Protein AF-A0AAX3NXQ6-F1 (afdb_monomer_lite)

Foldseek 3Di:
DDDQLLQVCLVLCLDDDLLSVLLLLLLLCLQPVVVRPHPCVSLVVDDPVSVVSSVSNVVRCVVQPPVDVSSVVSNVSSCVVCVVVDDDDDDDPPPPPDDDDDDDDDDD

Structure (mmCIF, N/CA/C/O backbone):
data_AF-A0AAX3NXQ6-F1
#
_entry.id   AF-A0AAX3NXQ6-F1
#
loop_
_atom_site.group_PDB
_atom_site.id
_atom_site.type_symbol
_atom_site.label_atom_id
_atom_site.label_alt_id
_atom_site.label_comp_id
_atom_site.label_asym_id
_atom_site.label_entity_id
_atom_site.label_seq_id
_atom_site.pdbx_PDB_ins_code
_atom_site.Cartn_x
_atom_site.Cartn_y
_atom_site.Cartn_z
_atom_site.occupancy
_atom_site.B_iso_or_equiv
_atom_site.auth_seq_id
_atom_site.auth_comp_id
_atom_site.auth_asym_id
_atom_site.auth_atom_id
_atom_site.pdbx_PDB_model_num
ATOM 1 N N . MET A 1 1 ? -19.670 -3.347 9.614 1.00 55.97 1 MET A N 1
ATOM 2 C CA . MET A 1 1 ? -18.215 -3.512 9.829 1.00 55.97 1 MET A CA 1
ATOM 3 C C . MET A 1 1 ? -17.518 -2.827 8.667 1.00 55.97 1 MET A C 1
ATOM 5 O O . MET A 1 1 ? -18.063 -2.895 7.573 1.00 55.97 1 MET A O 1
ATOM 9 N N . LYS A 1 2 ? -16.410 -2.109 8.889 1.00 78.88 2 LYS A N 1
ATOM 10 C CA . LYS A 1 2 ? -15.648 -1.531 7.772 1.00 78.88 2 LYS A CA 1
ATOM 11 C C . LYS A 1 2 ? -14.851 -2.664 7.117 1.00 78.88 2 LYS A C 1
ATOM 13 O O . LYS A 1 2 ? -14.162 -3.386 7.828 1.00 78.88 2 LYS A O 1
ATOM 18 N N . GLU A 1 3 ? -15.026 -2.854 5.814 1.00 91.12 3 GLU A N 1
ATOM 19 C CA . GLU A 1 3 ? -14.300 -3.859 5.029 1.00 91.12 3 GLU A CA 1
ATOM 20 C C . GLU A 1 3 ? -12.817 -3.477 4.917 1.00 91.12 3 GLU A C 1
ATOM 22 O O . GLU A 1 3 ? -12.484 -2.285 4.916 1.00 91.12 3 GLU A O 1
ATOM 27 N N . SER A 1 4 ? -11.929 -4.475 4.863 1.00 97.50 4 SER A N 1
ATOM 28 C CA . SER A 1 4 ? -1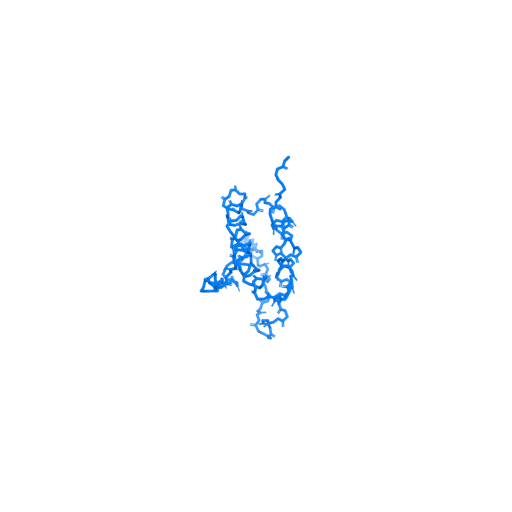0.496 -4.226 4.723 1.00 97.50 4 SER A CA 1
ATOM 29 C C . SER A 1 4 ? -10.212 -3.508 3.398 1.00 97.50 4 SER A C 1
ATOM 31 O O . SER A 1 4 ? -10.624 -3.990 2.341 1.00 97.50 4 SER A O 1
ATOM 33 N N . PRO A 1 5 ? -9.445 -2.403 3.392 1.00 98.12 5 PRO A N 1
ATOM 34 C CA . PRO A 1 5 ? -9.073 -1.728 2.153 1.00 98.12 5 PRO A CA 1
ATOM 35 C C . PRO A 1 5 ? -8.194 -2.602 1.250 1.00 98.12 5 PRO A C 1
ATOM 37 O O . PRO A 1 5 ? -8.140 -2.371 0.042 1.00 98.12 5 PRO A O 1
ATOM 40 N N . PHE A 1 6 ? -7.534 -3.626 1.803 1.00 98.31 6 PHE A N 1
ATOM 41 C CA . PHE A 1 6 ? -6.803 -4.613 1.012 1.00 98.31 6 PHE A CA 1
ATOM 42 C C . PHE A 1 6 ? -7.747 -5.473 0.165 1.00 98.31 6 PHE A C 1
ATOM 44 O O . PHE A 1 6 ? -7.386 -5.823 -0.958 1.00 98.31 6 PHE A O 1
ATOM 51 N N . LEU A 1 7 ? -8.961 -5.751 0.657 1.00 98.12 7 LEU A N 1
ATOM 52 C CA . LEU A 1 7 ? -10.021 -6.414 -0.101 1.00 98.12 7 LEU A CA 1
ATOM 53 C C . LEU A 1 7 ? -10.694 -5.442 -1.078 1.00 98.12 7 LEU A C 1
ATOM 55 O O . LEU A 1 7 ? -10.728 -5.713 -2.280 1.00 98.12 7 LEU A O 1
ATOM 59 N N . THR A 1 8 ? -11.140 -4.279 -0.592 1.00 98.12 8 THR A N 1
ATOM 60 C CA . THR A 1 8 ? -11.840 -3.257 -1.393 1.00 98.12 8 THR A CA 1
ATOM 61 C C . THR A 1 8 ? -11.053 -2.868 -2.647 1.00 98.12 8 THR A C 1
ATOM 63 O O . THR A 1 8 ? -11.584 -2.850 -3.761 1.00 98.12 8 THR A O 1
ATOM 66 N N . HIS A 1 9 ? -9.750 -2.615 -2.495 1.00 98.25 9 HIS A N 1
ATOM 67 C CA . HIS A 1 9 ? -8.886 -2.141 -3.580 1.00 98.25 9 HIS A CA 1
ATOM 68 C C . HIS A 1 9 ? -8.094 -3.265 -4.257 1.00 98.25 9 HIS A C 1
ATOM 70 O O . HIS A 1 9 ? -7.232 -2.990 -5.092 1.00 98.25 9 HIS A O 1
ATOM 76 N N . ARG A 1 10 ? -8.379 -4.542 -3.960 1.00 97.75 10 ARG A N 1
ATOM 77 C CA . ARG A 1 10 ? -7.609 -5.690 -4.476 1.00 97.75 10 ARG A CA 1
ATOM 78 C C . ARG A 1 10 ? -7.492 -5.690 -6.000 1.00 97.75 10 ARG A C 1
ATOM 80 O O . ARG A 1 10 ? -6.426 -5.961 -6.545 1.00 97.75 10 ARG A O 1
ATOM 87 N N . HIS A 1 11 ? -8.571 -5.335 -6.693 1.00 97.50 11 HIS A N 1
ATOM 88 C CA . HIS A 1 11 ? -8.604 -5.257 -8.155 1.00 97.50 11 HIS A CA 1
ATOM 89 C C . HIS A 1 11 ? -7.641 -4.195 -8.730 1.00 97.50 11 HIS A C 1
ATOM 91 O O . HIS A 1 11 ? -7.100 -4.385 -9.819 1.00 97.50 11 HIS A O 1
ATOM 97 N N . ILE A 1 12 ? -7.376 -3.111 -7.992 1.00 98.06 12 ILE A N 1
ATOM 98 C CA . ILE A 1 12 ? -6.367 -2.096 -8.329 1.00 98.06 12 ILE A CA 1
ATOM 99 C C . ILE A 1 12 ? -4.971 -2.637 -8.025 1.00 98.06 1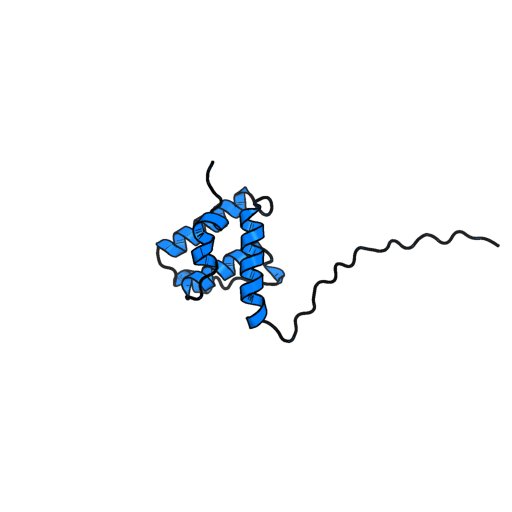2 ILE A C 1
ATOM 101 O O . ILE A 1 12 ? -4.094 -2.604 -8.885 1.00 98.06 12 ILE A O 1
ATOM 105 N N . LEU A 1 13 ? -4.773 -3.200 -6.830 1.00 97.81 13 LEU A N 1
ATOM 106 C CA . LEU A 1 13 ? -3.479 -3.711 -6.361 1.00 97.81 13 LEU A CA 1
ATOM 107 C C . LEU A 1 13 ? -2.907 -4.817 -7.263 1.00 97.81 13 LEU A C 1
ATOM 109 O O . LEU A 1 13 ? -1.687 -4.951 -7.400 1.00 97.81 13 LEU A O 1
ATOM 113 N N . LEU A 1 14 ? -3.771 -5.588 -7.924 1.00 96.81 14 LEU A N 1
ATOM 114 C CA . LEU A 1 14 ? -3.393 -6.666 -8.842 1.00 96.81 14 LEU A CA 1
ATOM 115 C C . LEU A 1 14 ? -3.288 -6.229 -10.320 1.00 96.81 14 LEU A C 1
ATOM 117 O O . LEU A 1 14 ? -2.972 -7.051 -11.174 1.00 96.81 14 LEU A O 1
ATOM 121 N N . ASN A 1 15 ? -3.454 -4.939 -10.633 1.00 95.44 15 ASN A N 1
ATOM 122 C CA . ASN A 1 15 ? -3.372 -4.413 -12.002 1.00 95.44 15 ASN A CA 1
ATOM 123 C C . ASN A 1 15 ? -1.931 -4.043 -12.440 1.00 95.44 15 ASN A C 1
ATOM 125 O O . ASN A 1 15 ? -1.026 -3.914 -11.619 1.00 95.44 15 ASN A O 1
ATOM 129 N N . GLY A 1 16 ? -1.677 -3.899 -13.741 1.00 91.19 16 GLY A N 1
ATOM 130 C CA . GLY A 1 16 ? -0.341 -3.708 -14.321 1.00 91.19 16 GLY A CA 1
ATOM 131 C C . GLY A 1 16 ? 0.080 -2.260 -14.602 1.00 91.19 16 GLY A C 1
ATOM 132 O O . GLY A 1 16 ? 1.181 -2.052 -15.101 1.00 91.19 16 GLY A O 1
ATOM 133 N N . TYR A 1 17 ? -0.760 -1.258 -14.328 1.00 93.25 17 TYR A N 1
ATOM 134 C CA . TYR A 1 17 ? -0.432 0.141 -14.633 1.00 93.25 17 TYR A CA 1
ATOM 135 C C . TYR A 1 17 ? 0.413 0.815 -13.538 1.00 93.25 17 TYR A C 1
ATOM 137 O O . TYR A 1 17 ? 0.516 0.336 -12.410 1.00 93.25 17 TYR A O 1
ATOM 145 N N . GLY A 1 18 ? 1.031 1.954 -13.870 1.00 93.00 18 GLY A N 1
ATOM 146 C CA . GLY A 1 18 ? 2.070 2.594 -13.053 1.00 93.00 18 GLY A CA 1
ATOM 147 C C . GLY A 1 18 ? 1.686 2.853 -11.592 1.00 93.00 18 GLY A C 1
ATOM 148 O O . GLY A 1 18 ? 2.443 2.473 -10.698 1.00 93.00 18 GLY A O 1
ATOM 149 N N . ALA A 1 19 ? 0.517 3.451 -11.345 1.00 96.31 19 ALA A N 1
ATOM 150 C CA . ALA A 1 19 ? 0.035 3.720 -9.990 1.00 96.31 19 ALA A CA 1
ATOM 151 C C . ALA A 1 19 ? -0.312 2.430 -9.220 1.00 96.31 19 ALA A C 1
ATOM 153 O O . ALA A 1 19 ? 0.087 2.291 -8.064 1.00 96.31 19 ALA A O 1
ATOM 154 N N . ALA A 1 20 ? -0.936 1.439 -9.870 1.00 96.62 20 ALA A N 1
ATOM 155 C CA . ALA A 1 20 ? -1.179 0.117 -9.285 1.00 96.62 20 ALA A CA 1
ATOM 156 C C . ALA A 1 20 ? 0.122 -0.593 -8.877 1.00 96.62 20 ALA A C 1
ATOM 158 O O . ALA A 1 20 ? 0.192 -1.183 -7.800 1.00 96.62 20 ALA A O 1
ATOM 159 N N . ILE A 1 21 ? 1.178 -0.490 -9.690 1.00 95.00 21 ILE A N 1
ATOM 160 C CA . ILE A 1 21 ? 2.502 -1.033 -9.357 1.00 95.00 21 ILE A CA 1
ATOM 161 C C . ILE A 1 21 ? 3.090 -0.332 -8.123 1.00 95.00 21 ILE A C 1
ATOM 163 O O . ILE A 1 21 ? 3.631 -1.007 -7.249 1.00 95.00 21 ILE A O 1
ATOM 167 N N . THR A 1 22 ? 2.972 0.996 -8.020 1.00 96.50 22 THR A N 1
ATOM 168 C CA . THR A 1 22 ? 3.425 1.746 -6.835 1.00 96.50 22 THR A CA 1
ATOM 169 C C . THR A 1 22 ? 2.679 1.290 -5.577 1.00 96.50 22 THR A C 1
ATOM 171 O O . THR A 1 22 ? 3.312 0.968 -4.571 1.00 96.50 22 THR A O 1
ATOM 174 N N . LEU A 1 23 ? 1.347 1.181 -5.642 1.00 97.88 23 LEU A N 1
ATOM 175 C CA . LEU A 1 23 ? 0.527 0.688 -4.529 1.00 97.88 23 LEU A CA 1
ATOM 176 C C . LEU A 1 23 ? 0.880 -0.756 -4.154 1.00 97.88 23 LEU A C 1
ATOM 178 O O . LEU A 1 23 ? 1.049 -1.062 -2.976 1.00 97.88 23 LEU A O 1
ATOM 182 N N . ARG A 1 24 ? 1.081 -1.635 -5.143 1.00 96.94 24 ARG A N 1
ATOM 183 C CA . ARG A 1 24 ? 1.556 -3.005 -4.911 1.00 96.94 24 ARG A CA 1
ATOM 184 C C . ARG A 1 24 ? 2.898 -3.022 -4.188 1.00 96.94 24 ARG A C 1
ATOM 186 O O . ARG A 1 24 ? 3.073 -3.830 -3.283 1.00 96.94 24 ARG A O 1
ATOM 193 N N . GLY A 1 25 ? 3.830 -2.147 -4.562 1.00 96.25 25 GLY A N 1
ATOM 194 C CA . GLY A 1 25 ? 5.123 -2.014 -3.890 1.00 96.25 25 GLY A CA 1
ATOM 195 C C . GLY A 1 25 ? 4.978 -1.680 -2.404 1.00 96.25 25 GLY A C 1
ATOM 196 O O . GLY A 1 25 ? 5.652 -2.284 -1.574 1.00 96.25 25 GLY A O 1
ATOM 197 N N . ILE A 1 26 ? 4.040 -0.793 -2.056 1.00 97.88 26 ILE A N 1
ATOM 198 C CA . ILE A 1 26 ? 3.709 -0.483 -0.657 1.00 97.88 26 ILE A CA 1
ATOM 199 C C . ILE A 1 26 ? 3.174 -1.733 0.052 1.00 97.88 26 ILE A C 1
ATOM 201 O O . ILE A 1 26 ? 3.700 -2.103 1.098 1.00 97.88 26 ILE A O 1
ATOM 205 N N . VAL A 1 27 ? 2.189 -2.427 -0.530 1.00 98.00 27 VAL A N 1
ATOM 206 C CA . VAL A 1 27 ? 1.611 -3.653 0.058 1.00 98.00 27 VAL A CA 1
ATOM 207 C C . VAL A 1 27 ? 2.674 -4.731 0.273 1.00 98.00 27 VAL A C 1
ATOM 209 O O . VAL A 1 27 ? 2.733 -5.330 1.343 1.00 98.00 27 VAL A O 1
ATOM 212 N N . LEU A 1 28 ? 3.550 -4.951 -0.709 1.00 97.25 28 LEU A N 1
ATOM 213 C CA . LEU A 1 28 ? 4.660 -5.897 -0.601 1.00 97.25 28 LEU A CA 1
ATOM 214 C C . LEU A 1 28 ? 5.651 -5.502 0.497 1.00 97.25 28 LEU A C 1
ATOM 216 O O . LEU A 1 28 ? 6.145 -6.373 1.212 1.00 97.25 28 LEU A O 1
ATOM 220 N N . SER A 1 29 ? 5.915 -4.205 0.664 1.00 97.12 29 SER A N 1
ATOM 221 C CA . SER A 1 29 ? 6.800 -3.723 1.721 1.00 97.12 29 SER A CA 1
ATOM 222 C C . SER A 1 29 ? 6.192 -3.857 3.116 1.00 97.12 29 SER A C 1
ATOM 224 O O . SER A 1 29 ? 6.937 -4.056 4.074 1.00 97.12 29 SER A O 1
ATOM 226 N N . LEU A 1 30 ? 4.866 -3.776 3.246 1.00 97.75 30 LEU A N 1
ATOM 227 C CA . LEU A 1 30 ? 4.166 -4.096 4.494 1.00 97.75 30 LEU A CA 1
ATOM 228 C C . LEU A 1 30 ? 4.201 -5.604 4.772 1.00 97.75 30 LEU A C 1
ATOM 230 O O . LEU A 1 30 ? 4.490 -6.009 5.890 1.00 97.75 30 LEU A O 1
ATOM 234 N N . TRP A 1 31 ? 3.969 -6.424 3.742 1.00 96.94 31 TRP A N 1
ATOM 235 C CA . TRP A 1 31 ? 3.963 -7.891 3.810 1.00 96.94 31 TRP A CA 1
ATOM 236 C C . TRP A 1 31 ? 5.331 -8.480 4.166 1.00 96.94 31 TRP A C 1
ATOM 238 O O . TRP A 1 31 ? 5.436 -9.393 4.980 1.00 96.94 31 TRP A O 1
ATOM 248 N N . ASN A 1 32 ? 6.396 -7.984 3.532 1.00 93.50 32 ASN A N 1
ATOM 249 C CA . ASN A 1 32 ? 7.758 -8.464 3.735 1.00 93.50 32 ASN A CA 1
ATOM 250 C C . ASN A 1 32 ? 8.786 -7.439 3.221 1.00 93.50 32 ASN A C 1
ATOM 252 O O . ASN A 1 32 ? 9.508 -7.674 2.246 1.00 93.50 32 ASN A O 1
ATOM 256 N N . GLY A 1 33 ? 8.881 -6.297 3.905 1.00 90.62 33 GLY A N 1
ATOM 257 C CA . GLY A 1 33 ? 9.732 -5.168 3.504 1.00 90.62 33 GLY A CA 1
ATOM 258 C C . GLY A 1 33 ? 11.223 -5.467 3.386 1.00 90.62 33 GLY A C 1
ATOM 259 O O . GLY A 1 33 ? 11.921 -4.797 2.632 1.00 90.62 33 GLY A O 1
ATOM 260 N N . ARG A 1 34 ? 11.722 -6.517 4.051 1.00 90.12 34 ARG A N 1
ATOM 261 C CA . ARG A 1 34 ? 13.118 -6.948 3.886 1.00 90.12 34 ARG A CA 1
ATOM 262 C C . ARG A 1 34 ? 13.383 -7.526 2.494 1.00 90.12 34 ARG A C 1
ATOM 264 O O . ARG A 1 34 ? 14.462 -7.322 1.948 1.00 90.12 34 ARG A O 1
ATOM 271 N N . ASN A 1 35 ? 12.412 -8.242 1.930 1.00 89.81 35 ASN A N 1
ATOM 272 C CA . ASN A 1 35 ? 12.525 -8.838 0.598 1.00 89.81 35 ASN A CA 1
ATOM 273 C C . ASN A 1 35 ? 11.950 -7.935 -0.500 1.00 89.81 35 ASN A C 1
ATOM 275 O O . ASN A 1 35 ? 12.281 -8.113 -1.678 1.00 89.81 35 ASN A O 1
ATOM 279 N N . TRP A 1 36 ? 11.101 -6.985 -0.118 1.00 92.31 36 TRP A N 1
ATOM 280 C CA . TRP A 1 36 ? 10.363 -6.116 -1.022 1.00 92.31 36 TRP A CA 1
ATOM 281 C C . TRP A 1 36 ? 10.387 -4.662 -0.534 1.00 92.31 36 TRP A C 1
ATOM 283 O O . TRP A 1 36 ? 9.368 -4.161 -0.065 1.00 92.31 36 TRP A O 1
ATOM 293 N N . PRO A 1 37 ? 11.533 -3.966 -0.613 1.00 91.56 37 PRO A N 1
ATOM 294 C CA . PRO A 1 37 ? 11.585 -2.555 -0.251 1.00 91.56 37 PRO A CA 1
ATOM 295 C C . PRO A 1 37 ? 10.705 -1.727 -1.198 1.00 91.56 37 PRO A C 1
ATOM 297 O O . PRO A 1 37 ? 10.764 -1.896 -2.417 1.00 91.56 37 PRO A O 1
ATOM 300 N N . ALA A 1 38 ? 9.898 -0.820 -0.643 1.00 88.75 38 ALA A N 1
ATOM 301 C CA . ALA A 1 38 ? 9.116 0.117 -1.442 1.00 88.75 38 ALA A CA 1
ATOM 302 C C . ALA A 1 38 ? 9.986 1.272 -1.967 1.00 88.75 38 ALA A C 1
ATOM 304 O O . ALA A 1 38 ? 10.726 1.903 -1.212 1.00 88.75 38 ALA A O 1
ATOM 305 N N . ASP A 1 39 ? 9.829 1.601 -3.250 1.00 91.31 39 ASP A N 1
ATOM 306 C CA . ASP A 1 39 ? 10.340 2.844 -3.830 1.00 91.31 39 ASP A CA 1
ATOM 307 C C . ASP A 1 39 ? 9.330 3.978 -3.600 1.00 91.31 39 ASP A C 1
ATOM 309 O O . ASP A 1 39 ? 8.396 4.185 -4.381 1.00 91.31 39 ASP A O 1
ATOM 313 N N . LEU A 1 40 ? 9.504 4.707 -2.495 1.00 93.31 40 LEU A N 1
ATOM 314 C CA . LEU A 1 40 ? 8.599 5.791 -2.107 1.00 93.31 40 LEU A CA 1
ATOM 315 C C . LEU A 1 40 ? 8.747 7.054 -2.968 1.00 93.31 40 LEU A C 1
ATOM 317 O O . LEU A 1 40 ? 7.862 7.906 -2.927 1.00 93.31 40 LEU A O 1
ATOM 321 N N . SER A 1 41 ? 9.797 7.176 -3.791 1.00 95.00 41 SER A N 1
ATOM 322 C CA . SER A 1 41 ? 9.931 8.315 -4.714 1.00 95.00 41 SER A CA 1
ATOM 323 C C . SER A 1 41 ? 8.772 8.376 -5.718 1.00 95.00 41 SER A C 1
ATOM 325 O O . SER A 1 41 ? 8.327 9.452 -6.117 1.00 95.00 41 SER A O 1
ATOM 327 N N . ARG A 1 42 ? 8.199 7.211 -6.048 1.00 93.50 42 ARG A N 1
ATOM 328 C CA . ARG A 1 42 ? 7.067 7.058 -6.970 1.00 93.50 42 ARG A CA 1
ATOM 329 C C . ARG A 1 42 ? 5.732 7.535 -6.408 1.00 93.50 42 ARG A C 1
ATOM 331 O O . ARG A 1 42 ? 4.782 7.671 -7.177 1.00 93.50 42 ARG A O 1
ATOM 338 N N . VAL A 1 43 ? 5.644 7.803 -5.104 1.00 94.56 43 VAL A N 1
ATOM 339 C CA . VAL A 1 43 ? 4.427 8.343 -4.476 1.00 94.56 43 VAL A CA 1
ATOM 340 C C . VAL A 1 43 ? 4.089 9.725 -5.039 1.00 94.56 43 VAL A C 1
ATOM 342 O O . VAL A 1 43 ? 2.915 10.024 -5.221 1.00 94.56 43 VAL A O 1
ATOM 345 N N . GLY A 1 44 ? 5.093 10.531 -5.408 1.00 95.12 44 GLY A N 1
ATOM 346 C CA . GLY A 1 44 ? 4.876 11.858 -5.999 1.00 95.12 44 GLY A CA 1
ATOM 347 C C . GLY A 1 44 ? 4.172 11.851 -7.363 1.00 95.12 44 GLY A C 1
ATOM 348 O O . GLY A 1 44 ? 3.722 12.899 -7.809 1.00 95.12 44 GLY A O 1
ATOM 349 N N . GLY A 1 45 ? 4.069 10.691 -8.023 1.00 94.31 45 GLY A N 1
ATOM 350 C CA . GLY A 1 45 ? 3.350 10.523 -9.290 1.00 94.31 45 GLY A CA 1
ATOM 351 C C . GLY A 1 45 ? 1.936 9.950 -9.153 1.00 94.31 45 GLY A C 1
ATOM 352 O O . GLY A 1 45 ? 1.316 9.655 -10.173 1.00 94.31 45 GLY A O 1
ATOM 353 N N . LEU A 1 46 ? 1.442 9.723 -7.932 1.00 97.19 46 LEU A N 1
ATOM 354 C CA . LEU A 1 46 ? 0.066 9.278 -7.711 1.00 97.19 46 LEU A CA 1
ATOM 355 C C . LEU A 1 46 ? -0.898 10.460 -7.852 1.00 97.19 46 LEU A C 1
ATOM 357 O O . LEU A 1 46 ? -0.632 11.546 -7.343 1.00 97.19 46 LEU A O 1
ATOM 361 N N . ASP A 1 47 ? -2.035 10.229 -8.505 1.00 97.69 47 ASP A N 1
ATOM 362 C CA . ASP A 1 47 ? -3.162 11.154 -8.420 1.00 97.69 47 ASP A CA 1
ATOM 363 C C . ASP A 1 47 ? -3.839 11.076 -7.038 1.00 97.69 47 ASP A C 1
ATOM 365 O O . ASP A 1 47 ? -3.506 10.241 -6.189 1.00 97.69 47 ASP A O 1
ATOM 369 N N . GLU A 1 48 ? -4.815 11.953 -6.816 1.00 98.19 48 GLU A N 1
ATOM 370 C CA . GLU A 1 48 ? -5.545 12.040 -5.552 1.00 98.19 48 GLU A CA 1
ATOM 371 C C . GLU A 1 48 ? -6.235 10.719 -5.170 1.00 98.19 48 GLU A C 1
ATOM 373 O O . GLU A 1 48 ? -6.212 10.322 -4.002 1.00 98.19 48 GLU A O 1
ATOM 378 N N . GLN A 1 49 ? -6.784 9.991 -6.148 1.00 98.00 49 GLN A N 1
ATOM 379 C CA . GLN A 1 49 ? -7.461 8.718 -5.909 1.00 98.00 49 GLN A CA 1
ATOM 380 C C . GLN A 1 49 ? -6.478 7.658 -5.401 1.00 98.00 49 GLN A C 1
ATOM 382 O O . GLN A 1 49 ? -6.711 7.034 -4.363 1.00 98.00 49 GLN A O 1
ATOM 387 N N . HIS A 1 50 ? -5.364 7.448 -6.101 1.00 98.56 50 HIS A N 1
ATOM 388 C CA . HIS A 1 50 ? -4.386 6.431 -5.722 1.00 98.56 50 HIS A CA 1
ATOM 389 C C . HIS A 1 50 ? -3.636 6.812 -4.447 1.00 98.56 50 HIS A C 1
ATOM 391 O O . HIS A 1 50 ? -3.325 5.940 -3.635 1.00 98.56 50 HIS A O 1
ATOM 397 N N . PHE A 1 51 ? -3.373 8.102 -4.234 1.00 98.44 51 PHE A N 1
ATOM 398 C CA . PHE A 1 51 ? -2.783 8.571 -2.988 1.00 98.44 51 PHE A CA 1
ATOM 399 C C . PHE A 1 51 ? -3.711 8.309 -1.794 1.00 98.44 51 PHE A C 1
ATOM 401 O O . PHE A 1 51 ? -3.255 7.806 -0.766 1.00 98.44 51 PHE A O 1
ATOM 408 N N . SER A 1 52 ? -5.017 8.551 -1.944 1.00 98.44 52 SER A N 1
ATOM 409 C CA . SER A 1 52 ? -6.010 8.230 -0.912 1.00 98.44 52 SER A CA 1
ATOM 410 C C . SER A 1 52 ? -6.024 6.734 -0.575 1.00 98.44 52 SER A C 1
ATOM 412 O O . SE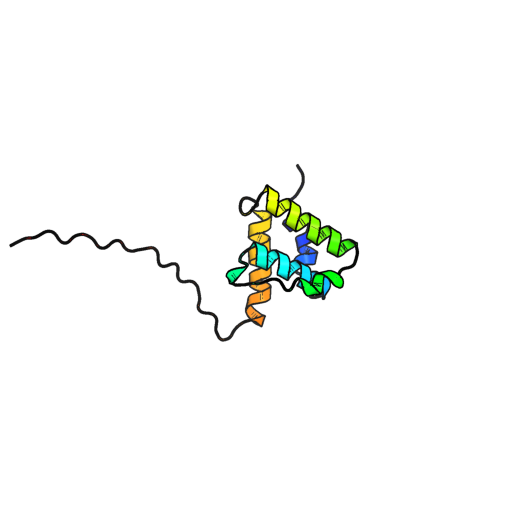R A 1 52 ? -5.977 6.366 0.600 1.00 98.44 52 SER A O 1
ATOM 414 N N . ILE A 1 53 ? -5.951 5.862 -1.591 1.00 98.50 53 ILE A N 1
ATOM 415 C CA . ILE A 1 53 ? -5.814 4.409 -1.393 1.00 98.50 53 ILE A CA 1
ATOM 416 C C . ILE A 1 53 ? -4.540 4.084 -0.601 1.00 98.50 53 ILE A C 1
ATOM 418 O O . ILE A 1 53 ? -4.595 3.315 0.357 1.00 98.50 53 ILE A O 1
ATOM 422 N N . ALA A 1 54 ? -3.393 4.678 -0.948 1.00 98.38 54 ALA A N 1
ATOM 423 C CA . ALA A 1 54 ? -2.138 4.446 -0.229 1.00 98.38 54 ALA A CA 1
ATOM 424 C C . ALA A 1 54 ? -2.257 4.799 1.263 1.00 98.38 54 ALA A C 1
ATOM 426 O O . ALA A 1 54 ? -1.858 4.010 2.125 1.00 98.38 54 ALA A O 1
ATOM 427 N N . VAL A 1 55 ? -2.841 5.960 1.572 1.00 98.44 55 VAL A N 1
ATOM 428 C CA . VAL A 1 55 ? -3.073 6.410 2.951 1.00 98.44 55 VAL A CA 1
ATOM 429 C C . VAL A 1 55 ? -4.031 5.470 3.679 1.00 98.44 55 VAL A C 1
ATOM 431 O O . VAL A 1 55 ? -3.780 5.133 4.839 1.00 98.44 55 VAL A O 1
ATOM 434 N N . GLU A 1 56 ? -5.092 5.003 3.021 1.00 98.31 56 GLU A N 1
ATOM 435 C CA . GLU A 1 56 ? -6.058 4.083 3.618 1.00 98.31 56 GLU A CA 1
ATOM 436 C C . GLU A 1 56 ? -5.417 2.735 3.980 1.00 98.31 56 GLU A C 1
ATOM 438 O O . GLU A 1 56 ? -5.574 2.271 5.112 1.00 98.31 56 GLU A O 1
ATOM 443 N N . LEU A 1 57 ? -4.636 2.146 3.068 1.00 98.50 57 LEU A N 1
ATOM 444 C CA . LEU A 1 57 ? -3.919 0.885 3.295 1.00 98.50 57 LEU A CA 1
ATOM 445 C C . LEU A 1 57 ? -2.935 1.001 4.467 1.00 98.50 57 LEU A C 1
ATOM 447 O O . LEU A 1 57 ? -2.935 0.157 5.365 1.00 98.50 57 LEU A O 1
ATOM 451 N N . LEU A 1 58 ? -2.124 2.066 4.491 1.00 98.44 58 LEU A N 1
ATOM 452 C CA . LEU A 1 58 ? -1.155 2.323 5.563 1.00 98.44 58 LEU A CA 1
ATOM 453 C C . LEU A 1 58 ? -1.846 2.541 6.912 1.00 98.44 58 LEU A C 1
ATOM 455 O O . LEU A 1 58 ? -1.418 1.996 7.931 1.00 98.44 58 LEU A O 1
ATOM 459 N N . THR A 1 59 ? -2.929 3.318 6.922 1.00 98.44 59 THR A N 1
ATOM 460 C CA . THR A 1 59 ? -3.711 3.590 8.134 1.00 98.44 59 THR A CA 1
ATOM 461 C C . THR A 1 59 ? -4.328 2.310 8.682 1.00 98.44 59 THR A C 1
ATOM 463 O O . THR A 1 59 ? -4.255 2.055 9.883 1.00 98.44 59 THR A O 1
ATOM 466 N N . TRP A 1 60 ? -4.897 1.475 7.813 1.00 98.44 60 TRP A N 1
ATOM 467 C CA . TRP A 1 60 ? -5.508 0.217 8.221 1.00 98.44 60 TRP A CA 1
ATOM 468 C C . TRP A 1 60 ? -4.482 -0.784 8.742 1.00 98.44 60 TRP A C 1
ATOM 470 O O . TRP A 1 60 ? -4.691 -1.369 9.806 1.00 98.44 60 TRP A O 1
ATOM 480 N N . TYR A 1 61 ? -3.350 -0.928 8.049 1.00 98.31 61 TYR A N 1
ATOM 481 C CA . TYR A 1 61 ? -2.260 -1.794 8.489 1.00 98.31 61 TYR A CA 1
ATOM 482 C C . TYR A 1 61 ? -1.684 -1.351 9.835 1.00 98.31 61 TYR A C 1
ATOM 484 O O . TYR A 1 61 ? -1.418 -2.185 10.691 1.00 98.31 61 TYR A O 1
ATOM 492 N N . ARG A 1 62 ? -1.553 -0.043 10.084 1.00 98.12 62 ARG A N 1
ATOM 493 C CA . ARG A 1 62 ? -1.125 0.468 11.395 1.00 98.12 62 ARG A CA 1
ATOM 494 C C . ARG A 1 62 ? -2.037 0.002 12.539 1.00 98.12 62 ARG A C 1
ATOM 496 O O . ARG A 1 62 ? -1.551 -0.169 13.653 1.00 98.12 62 ARG A O 1
ATOM 503 N N . LEU A 1 63 ? -3.336 -0.156 12.283 1.00 97.50 63 LEU A N 1
ATOM 504 C CA . LEU A 1 63 ? -4.329 -0.534 13.292 1.00 97.50 63 LEU A CA 1
ATOM 505 C C . LEU A 1 63 ? -4.459 -2.052 13.471 1.00 97.50 63 LEU A C 1
ATOM 507 O O . LEU A 1 63 ? -4.625 -2.511 14.598 1.00 97.50 63 LEU A O 1
ATOM 511 N N . HIS A 1 64 ? -4.388 -2.821 12.382 1.00 97.25 64 HIS A N 1
ATOM 512 C CA . HIS A 1 64 ? -4.690 -4.260 12.393 1.00 97.25 64 HIS A CA 1
ATOM 513 C C . HIS A 1 64 ? -3.453 -5.145 12.181 1.00 97.25 64 HIS A C 1
ATOM 515 O O . HIS A 1 64 ? -3.417 -6.280 12.656 1.00 97.25 64 HIS A O 1
ATOM 521 N N . GLY A 1 65 ? -2.422 -4.626 11.511 1.00 96.31 65 GLY A N 1
ATOM 522 C CA . GLY A 1 65 ? -1.208 -5.356 11.158 1.00 96.31 65 GLY A CA 1
ATOM 523 C C . GLY A 1 65 ? -1.500 -6.640 10.382 1.00 96.31 65 GLY A C 1
ATOM 524 O O . GLY A 1 65 ? -2.430 -6.711 9.580 1.00 96.31 65 GLY A O 1
ATOM 525 N N . GLU A 1 66 ? -0.722 -7.681 10.670 1.00 96.88 66 GLU A N 1
ATOM 526 C CA . GLU A 1 66 ? -0.873 -9.019 10.080 1.00 96.88 66 GLU A CA 1
ATOM 527 C C . GLU A 1 66 ? -2.116 -9.788 10.581 1.00 96.88 66 GLU A C 1
ATOM 529 O O . GLU A 1 66 ? -2.393 -10.880 10.090 1.00 96.88 66 GLU A O 1
ATOM 534 N N . ASN A 1 67 ? -2.893 -9.241 11.531 1.00 97.19 67 ASN A N 1
ATOM 535 C CA . ASN A 1 67 ? -4.140 -9.873 11.987 1.00 97.19 67 ASN A CA 1
ATOM 536 C C . ASN A 1 67 ? -5.296 -9.711 10.985 1.00 97.19 67 ASN A C 1
ATOM 538 O O . ASN A 1 67 ? -6.359 -10.293 11.189 1.00 97.19 67 ASN A O 1
ATOM 542 N N . ASP A 1 68 ? -5.113 -8.913 9.930 1.00 97.56 68 ASP A N 1
ATOM 543 C CA . ASP A 1 68 ? -6.082 -8.765 8.850 1.00 97.56 68 ASP A CA 1
ATOM 544 C C . ASP A 1 68 ? -5.916 -9.900 7.811 1.00 97.56 68 ASP A C 1
ATOM 546 O O . ASP A 1 68 ? -4.932 -9.909 7.062 1.00 97.56 68 ASP A O 1
ATOM 550 N N . PRO A 1 69 ? -6.857 -10.861 7.719 1.00 97.38 69 PRO A N 1
ATOM 551 C CA . PRO A 1 69 ? -6.755 -11.956 6.757 1.00 97.38 69 PRO A CA 1
ATOM 552 C C . PRO A 1 69 ? -6.781 -11.472 5.299 1.00 97.38 69 PRO A C 1
ATOM 554 O O . PRO A 1 69 ? -6.085 -12.053 4.461 1.00 97.38 69 PRO A O 1
ATOM 557 N N . ASP A 1 70 ? -7.491 -10.383 4.997 1.00 98.25 70 ASP A N 1
ATOM 558 C CA . ASP A 1 70 ? -7.592 -9.832 3.643 1.00 98.25 70 ASP A CA 1
ATOM 559 C C . ASP A 1 70 ? -6.281 -9.179 3.208 1.00 98.25 70 ASP A C 1
ATOM 561 O O . ASP A 1 70 ? -5.855 -9.326 2.055 1.00 98.25 70 ASP A O 1
ATOM 565 N N . PHE A 1 71 ? -5.595 -8.506 4.139 1.00 98.38 71 PHE A N 1
ATOM 566 C CA . PHE A 1 71 ? -4.213 -8.077 3.934 1.00 98.38 71 PHE A CA 1
ATOM 567 C C . PHE A 1 71 ? -3.338 -9.281 3.612 1.00 98.38 71 PHE A C 1
ATOM 569 O O . PHE A 1 71 ? -2.600 -9.252 2.623 1.00 98.38 71 PHE A O 1
ATOM 576 N N . MET A 1 72 ? -3.446 -10.352 4.404 1.00 98.25 72 MET A N 1
ATOM 577 C CA . MET A 1 72 ? -2.552 -11.484 4.234 1.00 98.25 72 MET A CA 1
ATOM 578 C C . MET A 1 72 ? -2.756 -12.192 2.885 1.00 98.25 72 MET A C 1
ATOM 580 O O . MET A 1 72 ? -1.794 -12.564 2.207 1.00 98.25 72 MET A O 1
ATOM 584 N N . ASP A 1 73 ? -4.005 -12.343 2.451 1.00 98.12 73 ASP A N 1
ATOM 585 C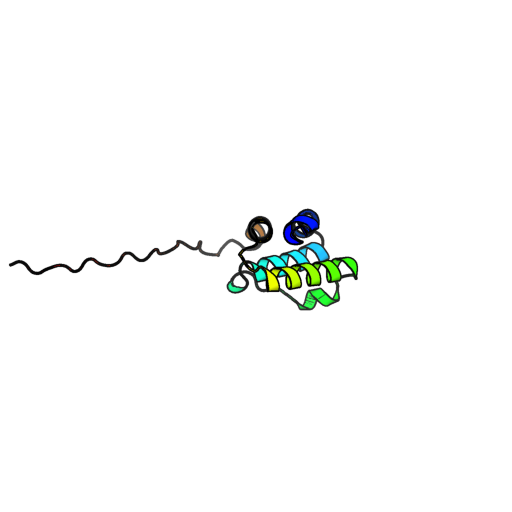 CA . ASP A 1 73 ? -4.334 -12.900 1.138 1.00 98.12 73 ASP A CA 1
ATOM 586 C C . ASP A 1 73 ? -3.925 -11.986 -0.015 1.00 98.12 73 ASP A C 1
ATOM 588 O O . ASP A 1 73 ? -3.543 -12.467 -1.088 1.00 98.12 73 ASP A O 1
ATOM 592 N N . THR A 1 74 ? -4.017 -10.672 0.175 1.00 98.25 74 THR A N 1
ATOM 593 C CA . THR A 1 74 ? -3.635 -9.692 -0.846 1.00 98.25 74 THR A CA 1
ATOM 594 C C . THR A 1 74 ? -2.119 -9.614 -0.986 1.00 98.25 74 THR A C 1
ATOM 596 O O . THR A 1 74 ? -1.615 -9.617 -2.107 1.00 98.25 74 THR A O 1
ATOM 599 N N . GLY A 1 75 ? -1.375 -9.647 0.124 1.00 97.75 75 GLY A N 1
ATOM 600 C CA . GLY A 1 75 ? 0.087 -9.702 0.138 1.00 97.75 75 GLY A CA 1
ATOM 601 C C . GLY A 1 75 ? 0.632 -10.912 -0.622 1.00 97.75 75 GLY A C 1
ATOM 602 O O . GLY A 1 75 ? 1.471 -10.747 -1.508 1.00 97.75 75 GLY A O 1
ATOM 603 N N . ARG A 1 76 ? 0.072 -12.109 -0.384 1.00 97.25 76 ARG A N 1
ATOM 604 C CA . ARG A 1 76 ? 0.398 -13.326 -1.155 1.00 97.25 76 ARG A CA 1
ATOM 605 C C . ARG A 1 76 ? 0.148 -13.166 -2.654 1.00 97.25 76 ARG A C 1
ATOM 607 O O . ARG A 1 76 ? 0.990 -13.558 -3.458 1.00 97.25 76 ARG A O 1
ATOM 614 N N . ALA A 1 77 ? -0.993 -12.595 -3.043 1.00 96.94 77 ALA A N 1
ATOM 615 C CA . ALA A 1 77 ? -1.322 -12.393 -4.454 1.00 96.94 77 ALA A CA 1
ATOM 616 C C . ALA A 1 77 ? -0.380 -11.380 -5.128 1.00 96.94 77 ALA A C 1
ATOM 618 O O . ALA A 1 77 ? 0.088 -11.611 -6.242 1.00 96.94 77 ALA A O 1
ATOM 619 N N . CYS A 1 78 ? -0.041 -10.294 -4.432 1.00 96.19 78 CYS A N 1
ATOM 620 C CA . CYS A 1 78 ? 0.958 -9.331 -4.883 1.00 96.19 78 CYS A CA 1
ATOM 621 C C . CYS A 1 78 ? 2.343 -9.978 -5.047 1.00 96.19 78 CYS A C 1
ATOM 623 O O . CYS A 1 78 ? 3.024 -9.710 -6.037 1.00 96.19 78 CYS A O 1
ATOM 625 N N . GLU A 1 79 ? 2.755 -10.841 -4.113 1.00 94.69 79 GLU A N 1
ATOM 626 C CA . GLU A 1 79 ? 4.040 -11.549 -4.170 1.00 94.69 79 GLU A CA 1
ATOM 627 C C . GLU A 1 79 ? 4.082 -12.530 -5.346 1.00 94.69 79 GLU A C 1
ATOM 629 O O . GLU A 1 79 ? 5.056 -12.538 -6.100 1.00 94.69 79 GLU A O 1
ATOM 634 N N . ALA A 1 80 ? 2.999 -13.275 -5.584 1.00 93.25 80 ALA A N 1
ATOM 635 C CA . ALA A 1 80 ? 2.872 -14.163 -6.738 1.00 93.25 80 ALA A CA 1
ATOM 636 C C . ALA A 1 80 ? 3.016 -13.422 -8.080 1.00 93.25 80 ALA A C 1
ATOM 638 O O . ALA A 1 80 ? 3.632 -13.951 -9.003 1.00 93.25 80 ALA A O 1
ATOM 639 N N . LEU A 1 81 ? 2.511 -12.186 -8.184 1.00 90.12 81 LEU A N 1
ATOM 640 C CA . LEU A 1 81 ? 2.685 -11.346 -9.377 1.00 90.12 81 LEU A CA 1
ATOM 641 C C . LEU A 1 81 ? 4.105 -10.785 -9.525 1.00 90.12 81 LEU A C 1
ATOM 643 O O . LEU A 1 81 ? 4.545 -10.519 -10.641 1.00 90.12 81 LEU A O 1
ATOM 647 N N . ALA A 1 82 ? 4.813 -10.564 -8.418 1.00 84.75 82 ALA A N 1
ATOM 648 C CA . ALA A 1 82 ? 6.135 -9.946 -8.425 1.00 84.75 82 ALA A CA 1
ATOM 649 C C . ALA A 1 82 ? 7.280 -10.964 -8.593 1.00 84.75 82 ALA A C 1
ATOM 651 O O . ALA A 1 82 ? 8.331 -10.622 -9.132 1.00 84.75 82 ALA A O 1
ATOM 652 N N . LEU A 1 83 ? 7.087 -12.220 -8.176 1.00 73.81 83 LEU A N 1
ATOM 653 C CA . LEU A 1 83 ? 8.087 -13.293 -8.263 1.00 73.81 83 LEU A CA 1
ATOM 654 C C . LEU A 1 83 ? 8.641 -13.550 -9.683 1.00 73.81 83 LEU A C 1
ATOM 656 O O . LEU A 1 83 ? 9.865 -13.660 -9.805 1.00 73.81 83 LEU A O 1
ATOM 660 N N . PRO A 1 84 ? 7.826 -13.594 -10.759 1.00 63.47 84 PRO A N 1
ATOM 661 C CA . PRO A 1 84 ? 8.327 -13.825 -12.118 1.00 63.47 84 PRO A CA 1
ATOM 662 C C . PRO A 1 84 ? 9.267 -12.729 -12.636 1.00 63.47 84 PRO A C 1
ATOM 664 O O . PRO A 1 84 ? 10.041 -12.974 -13.553 1.00 63.47 84 PRO A O 1
ATOM 667 N N . LEU A 1 85 ? 9.217 -11.527 -12.051 1.00 59.69 85 LEU A N 1
ATOM 668 C CA . LEU A 1 85 ? 10.027 -10.379 -12.467 1.00 59.69 85 LEU A CA 1
ATOM 669 C C . LEU A 1 85 ? 11.376 -10.293 -11.729 1.00 59.69 85 LEU A C 1
ATOM 671 O O . LEU A 1 85 ? 12.200 -9.449 -12.071 1.00 59.69 85 LEU A O 1
ATOM 675 N N . VAL A 1 86 ? 11.604 -11.132 -10.709 1.00 58.38 86 VAL A N 1
ATOM 676 C CA . VAL A 1 86 ? 12.729 -10.993 -9.760 1.00 58.38 86 VAL A CA 1
ATOM 677 C C . VAL A 1 86 ? 13.713 -12.178 -9.782 1.00 58.38 86 VAL A C 1
ATOM 679 O O . VAL A 1 86 ? 14.787 -12.089 -9.187 1.00 58.38 86 VAL A O 1
ATOM 682 N N . LEU A 1 87 ? 13.418 -13.285 -10.474 1.00 55.16 87 LEU A N 1
ATOM 683 C CA . LEU A 1 87 ? 14.284 -14.476 -10.488 1.00 55.16 87 LEU A CA 1
ATOM 684 C C . LEU A 1 87 ? 15.058 -14.649 -11.805 1.00 55.16 87 LEU A C 1
ATOM 686 O O . LEU A 1 87 ? 14.470 -14.584 -12.880 1.00 55.16 87 LEU A O 1
ATOM 690 N N . PRO A 1 88 ? 16.380 -14.914 -11.697 1.00 44.44 88 PRO A N 1
ATOM 691 C CA . PRO A 1 88 ? 16.787 -16.310 -11.515 1.00 44.44 88 PRO A CA 1
ATOM 692 C C . PRO A 1 88 ? 17.500 -16.663 -10.192 1.00 44.44 88 PRO A C 1
ATOM 694 O O . PRO A 1 88 ? 17.781 -17.840 -9.977 1.00 44.44 88 PRO A O 1
ATOM 697 N N . HIS A 1 89 ? 17.773 -15.731 -9.266 1.00 48.97 89 HIS A N 1
ATOM 698 C CA . HIS A 1 89 ? 18.582 -16.028 -8.059 1.00 48.97 89 HIS A CA 1
ATOM 699 C C . HIS A 1 89 ? 18.035 -15.466 -6.729 1.00 48.97 89 HIS A C 1
ATOM 701 O O . HIS A 1 89 ? 18.694 -14.677 -6.058 1.00 48.97 89 HIS A O 1
ATOM 707 N N . ARG A 1 90 ? 16.865 -15.916 -6.265 1.00 53.31 90 ARG A N 1
ATOM 708 C CA . ARG A 1 90 ? 16.505 -15.840 -4.836 1.00 53.31 90 ARG A CA 1
ATOM 709 C C . ARG A 1 90 ? 16.298 -17.245 -4.307 1.00 53.31 90 ARG A C 1
ATOM 711 O O . ARG A 1 90 ? 15.496 -18.004 -4.844 1.00 53.31 90 ARG A O 1
ATOM 718 N N . GLN A 1 91 ? 17.041 -17.579 -3.256 1.00 45.25 91 GLN A N 1
ATOM 719 C CA . GLN A 1 91 ? 16.880 -18.854 -2.578 1.00 45.25 91 GLN A CA 1
ATOM 720 C C . GLN A 1 91 ? 15.534 -18.912 -1.842 1.00 45.25 91 GLN A C 1
ATOM 722 O O . GLN A 1 91 ? 15.148 -17.931 -1.197 1.00 45.25 91 GLN A O 1
ATOM 727 N N . PRO A 1 92 ? 14.823 -20.049 -1.911 1.00 42.59 92 PRO A N 1
ATOM 728 C CA . PRO A 1 92 ? 13.599 -20.245 -1.159 1.00 42.59 92 PRO A CA 1
ATOM 729 C C . PRO A 1 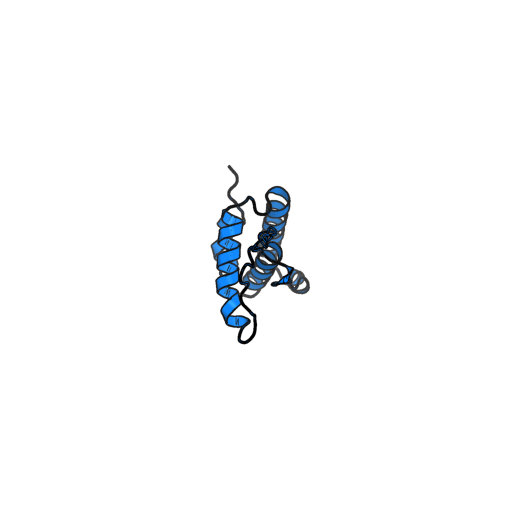92 ? 13.907 -20.333 0.338 1.00 42.59 92 PRO A C 1
ATOM 731 O O . PRO A 1 92 ? 14.868 -20.967 0.773 1.00 42.59 92 PRO A O 1
ATOM 734 N N . ARG A 1 93 ? 13.046 -19.710 1.144 1.00 49.28 93 ARG A N 1
ATOM 735 C CA . ARG A 1 93 ? 13.061 -19.819 2.603 1.00 49.28 93 ARG A CA 1
ATOM 736 C C . ARG A 1 93 ? 12.620 -21.232 2.998 1.00 49.28 93 ARG A C 1
ATOM 738 O O . ARG A 1 93 ? 11.447 -21.456 3.279 1.00 49.28 93 ARG A O 1
ATOM 745 N N . ILE A 1 94 ? 13.552 -22.182 3.051 1.00 47.06 94 ILE A N 1
ATOM 746 C CA . ILE A 1 94 ? 13.359 -23.395 3.851 1.00 47.06 94 ILE A CA 1
ATOM 747 C C . ILE A 1 94 ? 13.306 -22.920 5.305 1.00 47.06 94 ILE A C 1
ATOM 749 O O . ILE A 1 94 ? 14.286 -22.404 5.841 1.00 47.06 94 ILE A O 1
ATOM 753 N N . GLN A 1 95 ? 12.136 -23.023 5.937 1.00 48.00 95 GLN A N 1
ATOM 754 C CA . GLN A 1 95 ? 12.016 -22.866 7.383 1.00 48.00 95 GLN A CA 1
ATOM 755 C C . GLN A 1 95 ? 12.888 -23.942 8.045 1.00 48.00 95 GLN A C 1
ATOM 757 O O . GLN A 1 95 ? 12.462 -25.088 8.171 1.00 48.00 95 GLN A O 1
ATOM 762 N N . LEU A 1 96 ? 14.096 -23.579 8.493 1.00 44.66 96 LEU A N 1
ATOM 763 C CA . LEU A 1 96 ? 14.793 -24.343 9.524 1.00 44.66 96 LEU A CA 1
ATOM 764 C C . LEU A 1 96 ? 13.956 -24.247 10.804 1.00 44.66 96 LEU A C 1
ATOM 766 O O . LEU A 1 96 ? 14.134 -23.353 11.629 1.00 44.66 96 LEU A O 1
ATOM 770 N N . ARG A 1 97 ? 13.004 -25.168 10.958 1.00 44.34 97 ARG A N 1
ATOM 771 C CA . ARG A 1 97 ? 12.519 -25.546 12.280 1.00 44.34 97 ARG A CA 1
ATOM 772 C C . ARG A 1 97 ? 13.692 -26.230 12.974 1.00 44.34 97 ARG A C 1
ATOM 774 O O . ARG A 1 97 ? 14.186 -27.254 12.516 1.00 44.34 97 ARG A O 1
ATOM 781 N N . SER A 1 98 ? 14.168 -25.594 14.034 1.00 43.94 98 SER A N 1
ATOM 782 C CA . SER A 1 98 ? 15.231 -26.057 14.916 1.00 43.94 98 SER A CA 1
ATOM 783 C C . SER A 1 98 ? 14.985 -27.498 15.368 1.00 43.94 98 SER A C 1
ATOM 785 O O . SER A 1 98 ? 14.080 -27.751 16.163 1.00 43.94 98 SER A O 1
ATOM 787 N N . ALA A 1 99 ? 15.803 -28.432 14.885 1.00 43.16 99 ALA A N 1
ATOM 788 C CA . ALA A 1 99 ? 15.981 -29.717 15.537 1.00 43.16 99 ALA A CA 1
ATOM 789 C C . ALA A 1 99 ? 16.857 -29.490 16.776 1.00 43.16 99 ALA A C 1
ATOM 791 O O . ALA A 1 99 ? 18.049 -29.205 16.676 1.00 43.16 99 ALA A O 1
ATOM 792 N N . THR A 1 100 ? 16.242 -29.555 17.950 1.00 49.94 100 THR A N 1
ATOM 793 C CA . THR A 1 100 ? 16.931 -29.623 19.238 1.00 49.94 100 THR A CA 1
ATOM 794 C C . THR A 1 100 ? 17.797 -30.888 19.255 1.00 49.94 100 THR A C 1
ATOM 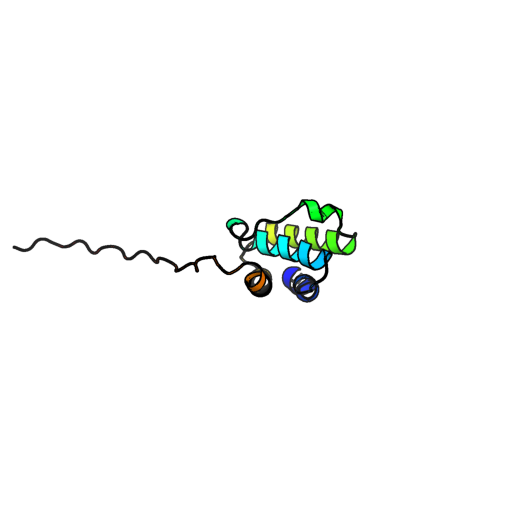796 O O . THR A 1 100 ? 17.251 -31.969 19.021 1.00 49.94 100 THR A O 1
ATOM 799 N N . PRO A 1 101 ? 19.111 -30.831 19.531 1.00 42.69 101 PRO A N 1
ATOM 800 C CA . PRO A 1 101 ? 19.876 -32.053 19.705 1.00 42.69 101 PRO A CA 1
ATOM 801 C C . PRO A 1 101 ? 19.503 -32.676 21.055 1.00 42.69 101 PRO A C 1
ATOM 803 O O . PRO A 1 101 ? 19.595 -32.035 22.106 1.00 42.69 101 PRO A O 1
ATOM 806 N N . ALA A 1 102 ? 19.048 -33.928 21.016 1.00 47.88 102 ALA A N 1
ATOM 807 C CA . ALA A 1 102 ? 18.864 -34.748 22.202 1.00 47.88 102 ALA A CA 1
ATOM 808 C C . ALA A 1 102 ? 20.219 -34.930 22.905 1.00 47.88 102 ALA A C 1
ATOM 810 O O . ALA A 1 102 ? 21.211 -35.305 22.280 1.00 47.88 102 ALA A O 1
ATOM 811 N N . LYS A 1 103 ? 20.257 -34.643 24.210 1.00 49.25 103 LYS A N 1
ATOM 812 C CA . LYS A 1 103 ? 21.399 -34.947 25.079 1.00 49.25 103 LYS A CA 1
ATOM 813 C C . LYS A 1 103 ? 21.657 -36.454 25.031 1.00 49.25 103 LYS A C 1
ATOM 815 O O . LYS A 1 103 ? 20.793 -37.228 25.433 1.00 49.25 103 LYS A O 1
ATOM 820 N N . SER A 1 104 ? 22.836 -36.852 24.561 1.00 45.78 104 SER A N 1
ATOM 821 C CA . SER A 1 104 ? 23.302 -38.230 24.689 1.00 45.78 104 SER A CA 1
ATOM 822 C C . SER A 1 104 ? 23.745 -38.450 26.133 1.00 45.78 104 SER A C 1
ATOM 824 O O . SER A 1 104 ? 24.707 -37.843 26.602 1.00 45.78 104 SER A O 1
ATOM 826 N N . SER A 1 105 ? 22.982 -39.267 26.849 1.00 51.62 105 SER A N 1
ATOM 827 C CA . SER A 1 105 ? 23.296 -39.768 28.183 1.00 51.62 105 SER A CA 1
ATOM 828 C C . SER A 1 105 ? 24.436 -40.785 28.104 1.00 51.62 105 SER A C 1
ATOM 830 O O . SER A 1 105 ? 24.428 -41.655 27.237 1.00 51.62 105 SER A O 1
ATOM 832 N N . ASN A 1 106 ? 25.384 -40.680 29.033 1.00 48.06 106 ASN A N 1
ATOM 833 C CA . ASN A 1 106 ? 26.433 -41.664 29.304 1.00 48.06 106 ASN A CA 1
ATOM 834 C C . ASN A 1 106 ? 25.871 -43.067 29.586 1.00 48.06 106 ASN A C 1
ATOM 836 O O . ASN A 1 106 ? 25.035 -43.198 30.475 1.00 48.06 106 ASN A O 1
ATOM 840 N N . LEU A 1 107 ? 26.423 -44.080 28.915 1.00 47.44 107 LEU A N 1
ATOM 841 C CA . LEU A 1 107 ? 26.601 -45.492 29.309 1.00 47.44 107 LEU A CA 1
ATOM 842 C C . LEU A 1 107 ? 27.615 -46.050 28.282 1.00 47.44 107 LEU A C 1
ATOM 844 O O . LEU A 1 107 ? 27.406 -45.837 27.093 1.00 47.44 107 LEU A O 1
ATOM 848 N N . SER A 1 108 ? 28.746 -46.682 28.588 1.00 49.97 108 SER A N 1
ATOM 849 C CA . SER A 1 108 ? 29.325 -47.287 29.791 1.00 49.97 108 SER A CA 1
ATOM 850 C C . SER A 1 108 ? 30.849 -47.285 29.656 1.00 49.97 108 SER A C 1
ATOM 852 O O . SER A 1 108 ? 31.328 -47.191 28.503 1.00 49.97 108 SER A O 1
#

Radius of gyration: 19.01 Å; chains: 1; bounding box: 48×59×44 Å

Sequence (108 aa):
MKESPFLTHRHILLNGYGAAITLRGIVLSLWNGRNWPADLSRVGGLDEQHFSIAVELLTWYRLHGENDPDFMDTGRACEALALPLVLPHRQPRIQLRSATPAKSSNLS

Secondary structure (DSSP, 8-state):
-PPPHHHHTHHHHT--SHHHHHHHHHHHHHHHTTTS---GGGGGG--HHHHHHHHHHHHHHHHHGGG-HHHHHHHHHHHHHHGGGT-SS----------PPPP-----

InterPro domains:
  IPR056090 Domain of unknown function DUF7673 [PF24720] (18-81)

Organism: NCBI:txid656

pLDDT: mean 84.45, std 20.33, range [42.59, 98.56]